Protein AF-A0A7H8PI24-F1 (afdb_monomer_lite)

Sequence (164 aa):
MKKVVGLQAAATAVGLILIGTTYITLRNRKRDGIAKSLLAKLNTKLNPITKGLSNEAALDVNYADKVLNAIAANIVVLKESTAIRYANEIHKAFRPWYIGGDLEEKVYAVFRNLKDKVQVSQVAKAYQGEYKLNLRDQLKDRFDKDEIKTVLRIIERLPKYRKL

Radius of gyration: 24.5 Å; chains: 1; bounding box: 56×67×71 Å

pLDDT: mean 80.18, std 21.8, range [34.22, 98.75]

Structure (mmCIF, N/CA/C/O backbone):
data_AF-A0A7H8PI24-F1
#
_entry.id   AF-A0A7H8PI24-F1
#
loop_
_atom_site.group_PDB
_atom_site.id
_atom_site.type_symbol
_atom_site.label_atom_id
_atom_site.label_alt_id
_atom_site.label_comp_id
_atom_site.label_asym_id
_atom_site.label_entity_id
_atom_site.label_seq_id
_atom_site.pdbx_PDB_ins_code
_atom_site.Cartn_x
_atom_site.Cartn_y
_atom_site.Cartn_z
_atom_site.occupancy
_atom_site.B_iso_or_equiv
_atom_site.auth_seq_id
_atom_site.auth_comp_id
_atom_site.auth_asym_id
_atom_site.auth_atom_id
_atom_site.pdbx_PDB_model_num
ATOM 1 N N . MET A 1 1 ? -29.922 -53.229 -52.024 1.00 44.81 1 MET A N 1
ATOM 2 C CA . MET A 1 1 ? -29.406 -53.755 -50.740 1.00 44.81 1 MET A CA 1
ATOM 3 C C . MET A 1 1 ? -28.035 -53.157 -50.445 1.00 44.81 1 MET A C 1
ATOM 5 O O . MET A 1 1 ? -27.102 -53.479 -51.164 1.00 44.81 1 MET A O 1
ATOM 9 N N . LYS A 1 2 ? -27.933 -52.286 -49.431 1.00 38.03 2 LYS A N 1
ATOM 10 C CA . LYS A 1 2 ? -26.887 -52.222 -48.382 1.00 38.03 2 LYS A CA 1
ATOM 11 C C . LYS A 1 2 ? -27.108 -50.938 -47.569 1.00 38.03 2 LYS A C 1
ATOM 13 O O . LYS A 1 2 ? -27.007 -49.838 -48.097 1.00 38.03 2 LYS A O 1
ATOM 18 N N . LYS A 1 3 ? -27.479 -51.107 -46.297 1.00 44.28 3 LYS A N 1
ATOM 19 C CA . LYS A 1 3 ? -27.480 -50.055 -45.272 1.00 44.28 3 LYS A CA 1
ATOM 20 C C . LYS A 1 3 ? -26.040 -49.821 -44.818 1.00 44.28 3 LYS A C 1
ATOM 22 O O . LYS A 1 3 ? -25.321 -50.797 -44.625 1.00 44.28 3 LYS A O 1
ATOM 27 N N . VAL A 1 4 ? -25.692 -48.575 -44.519 1.00 47.00 4 VAL A N 1
ATOM 28 C CA . VAL A 1 4 ? -24.759 -48.253 -43.431 1.00 47.00 4 VAL A CA 1
ATOM 29 C C . VAL A 1 4 ? -25.223 -46.972 -42.752 1.00 47.00 4 VAL A C 1
ATOM 31 O O . VAL A 1 4 ? -25.583 -45.992 -43.396 1.00 47.00 4 VAL A O 1
ATOM 34 N N . VAL A 1 5 ? -25.308 -47.070 -41.433 1.00 46.31 5 VAL A N 1
ATOM 35 C CA . VAL A 1 5 ? -25.846 -46.100 -40.487 1.00 46.31 5 VAL A CA 1
ATOM 36 C C . VAL A 1 5 ? -24.679 -45.333 -39.877 1.00 46.31 5 VAL A C 1
ATOM 38 O O . VAL A 1 5 ? -23.711 -45.956 -39.459 1.00 46.31 5 VAL A O 1
ATOM 41 N N . GLY A 1 6 ? -24.854 -44.016 -39.746 1.00 36.88 6 GLY A N 1
ATOM 42 C CA . GLY A 1 6 ? -24.353 -43.219 -38.625 1.00 36.88 6 GLY A CA 1
ATOM 43 C C . GLY A 1 6 ? -22.921 -42.691 -38.710 1.00 36.88 6 GLY A C 1
ATOM 44 O O . GLY A 1 6 ? -21.974 -43.462 -38.658 1.00 36.88 6 GLY A O 1
ATOM 45 N N . LEU A 1 7 ? -22.777 -41.361 -38.656 1.00 39.06 7 LEU A N 1
ATOM 46 C CA . LEU A 1 7 ? -21.795 -40.740 -37.762 1.00 39.06 7 LEU A CA 1
ATOM 47 C C . LEU A 1 7 ? -22.181 -39.286 -37.427 1.00 39.06 7 LEU A C 1
ATOM 49 O O . LEU A 1 7 ? -22.051 -38.376 -38.233 1.00 39.06 7 LEU A O 1
ATOM 53 N N . GLN A 1 8 ? -22.730 -39.148 -36.220 1.00 34.22 8 GLN A N 1
ATOM 54 C CA . GLN A 1 8 ? -22.468 -38.121 -35.206 1.00 34.22 8 GLN A CA 1
ATOM 55 C C . GLN A 1 8 ? -22.469 -36.632 -35.602 1.00 34.22 8 GLN A C 1
ATOM 57 O O . GLN A 1 8 ? -21.553 -36.095 -36.215 1.00 34.22 8 GLN A O 1
ATOM 62 N N . ALA A 1 9 ? -23.476 -35.942 -35.062 1.00 46.59 9 ALA A N 1
ATOM 63 C CA . ALA A 1 9 ? -23.454 -34.515 -34.794 1.00 46.59 9 ALA A CA 1
ATOM 64 C C . ALA A 1 9 ? -22.255 -34.135 -33.907 1.00 46.59 9 ALA A C 1
ATOM 66 O O . ALA A 1 9 ? -22.060 -34.707 -32.836 1.00 46.59 9 ALA A O 1
ATOM 67 N N . ALA A 1 10 ? -21.521 -33.102 -34.310 1.00 37.19 10 ALA A N 1
ATOM 68 C CA . ALA A 1 10 ? -20.688 -32.315 -33.416 1.00 37.19 10 ALA A CA 1
ATOM 69 C C . ALA A 1 10 ? -20.898 -30.841 -33.763 1.00 37.19 10 ALA A C 1
ATOM 71 O O . ALA A 1 10 ? -20.521 -30.354 -34.826 1.00 37.19 10 ALA A O 1
ATOM 72 N N . ALA A 1 11 ? -21.598 -30.165 -32.861 1.00 41.97 11 ALA A N 1
ATOM 73 C CA . ALA A 1 11 ? -21.916 -28.758 -32.927 1.00 41.97 11 ALA A CA 1
ATOM 74 C C . ALA A 1 11 ? -20.640 -27.911 -32.851 1.00 41.97 11 ALA A C 1
ATOM 76 O O . ALA A 1 11 ? -19.977 -27.868 -31.818 1.00 41.97 11 ALA A O 1
ATOM 77 N N . THR A 1 12 ? -20.348 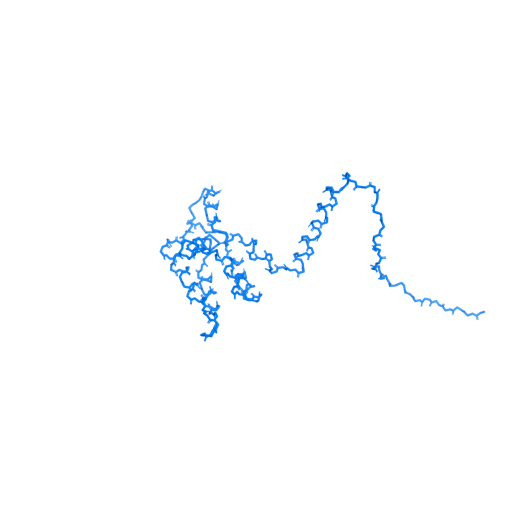-27.160 -33.906 1.00 36.38 12 THR A N 1
ATOM 78 C CA . THR A 1 12 ? -19.445 -26.008 -33.838 1.00 36.38 12 THR A CA 1
ATOM 79 C C . THR A 1 12 ? -20.230 -24.763 -34.221 1.00 36.38 12 THR A C 1
ATOM 81 O O . THR A 1 12 ? -20.152 -24.253 -35.335 1.00 36.38 12 THR A O 1
ATOM 84 N N . ALA A 1 13 ? -21.046 -24.294 -33.277 1.00 41.59 13 ALA A N 1
ATOM 85 C CA . ALA A 1 13 ? -21.722 -23.008 -33.348 1.00 41.59 13 ALA A CA 1
ATOM 86 C C . ALA A 1 13 ? -20.735 -21.891 -32.981 1.00 41.59 13 ALA A C 1
ATOM 88 O O . ALA A 1 13 ? -20.676 -21.453 -31.835 1.00 41.59 13 ALA A O 1
ATOM 89 N N . VAL A 1 14 ? -19.958 -21.419 -33.954 1.00 41.78 14 VAL A N 1
ATOM 90 C CA . VAL A 1 14 ? -19.290 -20.114 -33.874 1.00 41.78 14 VAL A CA 1
ATOM 91 C C . VAL A 1 14 ? -19.441 -19.441 -35.229 1.00 41.78 14 VAL A C 1
ATOM 93 O O . VAL A 1 14 ? -18.671 -19.699 -36.146 1.00 41.78 14 VAL A O 1
ATOM 96 N N . GLY A 1 15 ? -20.458 -18.594 -35.374 1.00 46.56 15 GLY A N 1
ATOM 97 C CA . GLY A 1 15 ? -20.592 -17.799 -36.590 1.00 46.56 15 GLY A CA 1
ATOM 98 C C . GLY A 1 15 ? -21.975 -17.225 -36.825 1.00 46.56 15 GLY A C 1
ATOM 99 O O . GLY A 1 15 ? -22.651 -17.654 -37.746 1.00 46.56 15 GLY A O 1
ATOM 100 N N . LEU A 1 16 ? -22.373 -16.218 -36.044 1.00 41.41 16 LEU A N 1
ATOM 101 C CA . LEU A 1 16 ? -23.321 -15.208 -36.524 1.00 41.41 16 LEU A CA 1
ATOM 102 C C . LEU A 1 16 ? -22.852 -13.821 -36.071 1.00 41.41 16 LEU A C 1
ATOM 104 O O . LEU A 1 16 ? -23.172 -13.333 -34.988 1.00 41.41 16 LEU A O 1
ATOM 108 N N . ILE A 1 17 ? -22.037 -13.221 -36.935 1.00 51.47 17 ILE A N 1
ATOM 109 C CA . ILE A 1 17 ? -21.656 -11.812 -36.935 1.00 51.47 17 ILE A CA 1
ATOM 110 C C . ILE A 1 17 ? -22.785 -11.018 -37.620 1.00 51.47 17 ILE A C 1
ATOM 112 O O . ILE A 1 17 ? -23.177 -11.336 -38.735 1.00 51.47 17 ILE A O 1
ATOM 116 N N . LEU A 1 18 ? -23.276 -9.992 -36.915 1.00 52.03 18 LEU A N 1
ATOM 117 C CA . LEU A 1 18 ? -23.864 -8.730 -37.401 1.00 52.03 18 LEU A CA 1
ATOM 118 C C . LEU A 1 18 ? -24.916 -8.782 -38.530 1.00 52.03 18 LEU A C 1
ATOM 120 O O . LEU A 1 18 ? -24.585 -8.677 -39.705 1.00 52.03 18 LEU A O 1
ATOM 124 N N . ILE A 1 19 ? -26.200 -8.714 -38.159 1.00 45.66 19 ILE A N 1
ATOM 125 C CA . ILE A 1 19 ? -27.246 -8.156 -39.033 1.00 45.66 19 ILE A CA 1
ATOM 126 C C . ILE A 1 19 ? -28.098 -7.164 -38.225 1.00 45.66 19 ILE A C 1
ATOM 128 O O . ILE A 1 19 ? -28.649 -7.516 -37.182 1.00 45.66 19 ILE A O 1
ATOM 132 N N . GLY A 1 20 ? -28.198 -5.923 -3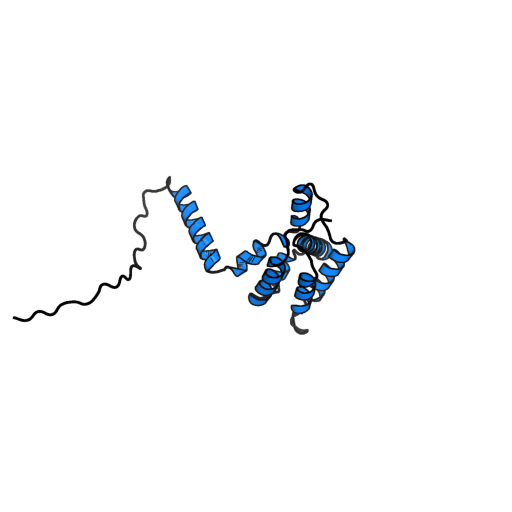8.717 1.00 39.78 20 GLY A N 1
ATOM 133 C CA . GLY A 1 20 ? -29.245 -4.964 -38.339 1.00 39.78 20 GLY A CA 1
ATOM 134 C C . GLY A 1 20 ? -28.744 -3.596 -37.865 1.00 39.78 20 GLY A C 1
ATOM 135 O O . GLY A 1 20 ? -28.793 -3.300 -36.673 1.00 39.78 20 GLY A O 1
ATOM 136 N N . THR A 1 21 ? -28.302 -2.752 -38.798 1.00 47.28 21 THR A N 1
ATOM 137 C CA . THR A 1 21 ? -27.741 -1.405 -38.587 1.00 47.28 21 THR A CA 1
ATOM 138 C C . THR A 1 21 ? -28.744 -0.237 -38.587 1.00 47.28 21 THR A C 1
ATOM 140 O O . THR A 1 21 ? -28.289 0.898 -38.581 1.00 47.28 21 THR A O 1
ATOM 143 N N . THR A 1 22 ? -30.075 -0.407 -38.564 1.00 40.72 22 THR A N 1
ATOM 144 C CA . THR A 1 22 ? -30.953 0.737 -38.945 1.00 40.72 22 THR A CA 1
ATOM 145 C C . THR A 1 22 ? -32.290 0.946 -38.208 1.00 40.72 22 THR A C 1
ATOM 147 O O . THR A 1 22 ? -33.157 1.608 -38.766 1.00 40.72 22 THR A O 1
ATOM 150 N N . TYR A 1 23 ? -32.513 0.485 -36.961 1.00 43.91 23 TYR A N 1
ATOM 151 C CA . TYR A 1 23 ? -33.822 0.767 -36.304 1.00 43.91 23 TYR A CA 1
ATOM 152 C C . TYR A 1 23 ? -33.861 0.946 -34.775 1.00 43.91 23 TYR A C 1
ATOM 154 O O . TYR A 1 23 ? -34.880 0.691 -34.134 1.00 43.91 23 TYR A O 1
ATOM 162 N N . ILE A 1 24 ? -32.754 1.297 -34.117 1.00 41.53 24 ILE A N 1
ATOM 163 C CA . ILE A 1 24 ? -32.668 1.087 -32.664 1.00 41.53 24 ILE A CA 1
ATOM 164 C C . ILE A 1 24 ? -31.941 2.241 -31.975 1.00 41.53 24 ILE A C 1
ATOM 166 O O . ILE A 1 24 ? -30.781 2.106 -31.624 1.00 41.53 24 ILE A O 1
ATOM 170 N N . THR A 1 25 ? -32.611 3.366 -31.727 1.00 43.69 25 THR A N 1
ATOM 171 C CA . THR A 1 25 ? -32.055 4.446 -30.877 1.00 43.69 25 THR A CA 1
ATOM 172 C C . THR A 1 25 ? -32.563 4.346 -29.428 1.00 43.69 25 THR A C 1
ATOM 174 O O . THR A 1 25 ? -31.867 4.726 -28.492 1.00 43.69 25 THR A O 1
ATOM 177 N N . LEU A 1 26 ? -33.730 3.722 -29.200 1.00 45.41 26 LEU A N 1
ATOM 178 C CA . LEU A 1 26 ? -34.365 3.596 -27.872 1.00 45.41 26 LEU A CA 1
ATOM 179 C C . LEU A 1 26 ? -33.965 2.340 -27.069 1.00 45.41 26 LEU A C 1
ATOM 181 O O . LEU A 1 26 ? -34.017 2.351 -25.841 1.00 45.41 26 LEU A O 1
ATOM 185 N N . ARG A 1 27 ? -33.493 1.261 -27.712 1.00 45.09 27 ARG A N 1
ATOM 186 C CA . ARG A 1 27 ? -33.017 0.043 -27.008 1.00 45.09 27 ARG A CA 1
ATOM 187 C C . ARG A 1 27 ? -31.534 0.116 -26.606 1.00 45.09 27 ARG A C 1
ATOM 189 O O . ARG A 1 27 ? -31.059 -0.767 -25.885 1.00 45.09 27 ARG A O 1
ATOM 196 N N . ASN A 1 28 ? -30.809 1.149 -27.047 1.00 48.31 28 ASN A N 1
ATOM 197 C CA . ASN A 1 28 ? -29.354 1.253 -26.882 1.00 48.31 28 ASN A CA 1
ATOM 198 C C . ASN A 1 28 ? -28.930 1.366 -25.420 1.00 48.31 28 ASN A C 1
ATOM 200 O O . ASN A 1 28 ? -27.989 0.699 -25.025 1.00 48.31 28 ASN A O 1
ATOM 204 N N . ARG A 1 29 ? -29.704 2.024 -24.549 1.00 51.09 29 ARG A N 1
ATOM 205 C CA . ARG A 1 29 ? -29.340 2.120 -23.121 1.00 51.09 29 ARG A CA 1
ATOM 206 C C . ARG A 1 29 ? -29.262 0.763 -22.408 1.00 51.09 29 ARG A C 1
ATOM 208 O O . ARG A 1 29 ? -28.379 0.556 -21.579 1.00 51.09 29 ARG A O 1
ATOM 215 N N . LYS A 1 30 ? -30.148 -0.188 -22.743 1.00 50.28 30 LYS A N 1
ATOM 216 C CA . LYS A 1 30 ? -30.123 -1.541 -22.151 1.00 50.28 30 LYS A CA 1
ATOM 217 C C . LYS A 1 30 ? -29.059 -2.433 -22.794 1.00 50.28 30 LYS A C 1
ATOM 219 O O . LYS A 1 30 ? -28.409 -3.198 -22.084 1.00 50.28 30 LYS A O 1
ATOM 224 N N . ARG A 1 31 ? -28.847 -2.328 -24.112 1.00 50.38 31 ARG A N 1
ATOM 225 C CA . ARG A 1 31 ? -27.794 -3.088 -24.811 1.00 50.38 31 ARG A CA 1
ATOM 226 C C . ARG A 1 31 ? -26.402 -2.594 -24.445 1.00 50.38 31 ARG A C 1
ATOM 228 O O . ARG A 1 31 ? -25.542 -3.436 -24.245 1.00 50.38 31 ARG A O 1
ATOM 235 N N . ASP A 1 32 ? -26.209 -1.296 -24.242 1.00 54.44 32 ASP A N 1
ATOM 236 C CA . ASP A 1 32 ? -24.953 -0.733 -23.748 1.00 54.44 32 ASP A CA 1
ATOM 237 C C . ASP A 1 32 ? -24.664 -1.223 -22.334 1.00 54.44 32 ASP A C 1
ATOM 239 O O . ASP A 1 32 ? -23.530 -1.561 -22.036 1.00 54.44 32 ASP A O 1
ATOM 243 N N . GLY A 1 33 ? -25.677 -1.333 -21.468 1.00 59.62 33 GLY A N 1
ATOM 244 C CA . GLY A 1 33 ? -25.522 -1.939 -20.143 1.00 59.62 33 GLY A CA 1
ATOM 245 C C . GLY A 1 33 ? -25.093 -3.407 -20.217 1.00 59.62 33 GLY A C 1
ATOM 246 O O . GLY A 1 33 ? -24.146 -3.811 -19.545 1.00 59.62 33 GLY A O 1
ATOM 247 N N . ILE A 1 34 ? -25.734 -4.201 -21.080 1.00 66.06 34 ILE A N 1
ATOM 248 C CA . ILE A 1 34 ? -25.410 -5.623 -21.263 1.00 66.06 34 ILE A CA 1
ATOM 249 C C . ILE A 1 34 ? -24.038 -5.796 -21.921 1.00 66.06 34 ILE A C 1
ATOM 251 O O . ILE A 1 34 ? -23.235 -6.577 -21.421 1.00 66.06 34 ILE A O 1
ATOM 255 N N . ALA A 1 35 ? -23.734 -5.039 -22.974 1.00 63.47 35 ALA A N 1
ATOM 256 C CA . ALA A 1 35 ? -22.449 -5.037 -23.662 1.00 63.47 35 ALA A CA 1
ATOM 257 C C . ALA A 1 35 ? -21.335 -4.546 -22.738 1.00 63.47 35 ALA A C 1
ATOM 259 O O . ALA A 1 35 ? -20.307 -5.197 -22.657 1.00 63.47 35 ALA A O 1
ATOM 260 N N . LYS A 1 36 ? -21.549 -3.487 -21.949 1.00 58.31 36 LYS A N 1
ATOM 261 C CA . LYS A 1 36 ? -20.610 -3.057 -20.902 1.00 58.31 36 LYS A CA 1
ATOM 262 C C . LYS A 1 36 ? -20.448 -4.122 -19.830 1.00 58.31 36 LYS A C 1
ATOM 264 O O . LYS A 1 36 ? -19.330 -4.338 -19.395 1.00 58.31 36 LYS A O 1
ATOM 269 N N . SER A 1 37 ? -21.511 -4.815 -19.420 1.00 65.62 37 SER A N 1
ATOM 270 C CA . SER A 1 37 ? -21.411 -5.897 -18.431 1.00 65.62 37 SER A CA 1
ATOM 271 C C . SER A 1 37 ? -20.659 -7.111 -18.980 1.00 65.62 37 SER A C 1
ATOM 273 O O . SER A 1 37 ? -19.836 -7.688 -18.276 1.00 65.62 37 SER A O 1
ATOM 275 N N . LEU A 1 38 ? -20.881 -7.467 -20.248 1.00 66.62 38 LEU A N 1
ATOM 276 C CA . LEU A 1 38 ? -20.199 -8.553 -20.940 1.00 66.62 38 LEU A CA 1
ATOM 277 C C . LEU A 1 38 ? -18.751 -8.185 -21.217 1.00 66.62 38 LEU A C 1
ATOM 279 O O . LEU A 1 38 ? -17.884 -8.966 -20.877 1.00 66.62 38 LEU A O 1
ATOM 283 N N . LEU A 1 39 ? -18.464 -6.989 -21.726 1.00 64.75 39 LEU A N 1
ATOM 284 C CA . LEU A 1 39 ? -17.107 -6.467 -21.879 1.00 64.75 39 LEU A CA 1
ATOM 285 C C . LEU A 1 39 ? -16.415 -6.328 -20.525 1.00 64.75 39 LEU A C 1
ATOM 287 O O . LEU A 1 39 ? -15.244 -6.649 -20.414 1.00 64.75 39 LEU A O 1
ATOM 291 N N . ALA A 1 40 ? -17.110 -5.920 -19.463 1.00 58.97 40 ALA A N 1
ATOM 292 C CA . ALA A 1 40 ? -16.538 -5.854 -18.123 1.00 58.97 40 ALA A CA 1
ATOM 293 C C . ALA A 1 40 ? -16.197 -7.243 -17.582 1.00 58.97 40 ALA A C 1
ATOM 295 O O . ALA A 1 40 ? -15.131 -7.360 -16.971 1.00 58.97 40 ALA A O 1
ATOM 296 N N . LYS A 1 41 ? -17.058 -8.247 -17.828 1.00 63.34 41 LYS A N 1
ATOM 297 C CA . LYS A 1 41 ? -16.886 -9.675 -17.493 1.00 63.34 41 LYS A CA 1
ATOM 298 C C . LYS A 1 41 ? -15.808 -10.358 -18.341 1.00 63.34 41 LYS A C 1
ATOM 300 O O . LYS A 1 41 ? -14.985 -11.097 -17.819 1.00 63.34 41 LYS A O 1
ATOM 305 N N . LEU A 1 42 ? -15.770 -10.081 -19.637 1.00 57.53 42 LEU A N 1
ATOM 306 C CA . LEU A 1 42 ? -14.763 -10.571 -20.573 1.00 57.53 42 LEU A CA 1
ATOM 307 C C . LEU A 1 42 ? -13.418 -9.926 -20.270 1.00 57.53 42 LEU A C 1
ATOM 309 O O . LEU A 1 42 ? -12.439 -10.635 -20.134 1.00 57.53 42 LEU A O 1
ATOM 313 N N . ASN A 1 43 ? -13.362 -8.618 -20.031 1.00 53.44 43 ASN A N 1
ATOM 314 C CA . ASN A 1 43 ? -12.131 -7.940 -19.637 1.00 53.44 43 ASN A CA 1
ATOM 315 C C . ASN A 1 43 ? -11.672 -8.353 -18.223 1.00 53.44 43 ASN A C 1
ATOM 317 O O . ASN A 1 43 ? -10.479 -8.386 -17.968 1.00 53.44 43 ASN A O 1
ATOM 321 N N . THR A 1 44 ? -12.574 -8.743 -17.306 1.00 54.44 44 THR A N 1
ATOM 322 C CA . THR A 1 44 ? -12.156 -9.384 -16.034 1.00 54.44 44 THR A CA 1
ATOM 323 C C . THR A 1 44 ? -11.604 -10.791 -16.247 1.00 54.44 44 THR A C 1
ATOM 325 O O . THR A 1 44 ? -10.698 -11.180 -15.522 1.00 54.44 44 THR A O 1
ATOM 328 N N . LYS A 1 45 ? -12.104 -11.545 -17.232 1.00 53.53 45 LYS A N 1
ATOM 329 C CA . LYS A 1 45 ? -11.565 -12.869 -17.582 1.00 53.53 45 LYS A CA 1
ATOM 330 C C . LYS A 1 45 ? -10.274 -12.809 -18.404 1.00 53.53 45 LYS A C 1
ATOM 332 O O . LYS A 1 45 ? -9.437 -13.687 -18.257 1.00 53.53 45 LYS A O 1
ATOM 337 N N . LEU A 1 46 ? -10.116 -11.792 -19.249 1.00 52.28 46 LEU A N 1
ATOM 338 C CA . LEU A 1 46 ? -8.995 -11.635 -20.181 1.00 52.28 46 LEU A CA 1
ATOM 339 C C . LEU A 1 46 ? -7.848 -10.805 -19.581 1.00 52.28 46 LEU A C 1
ATOM 341 O O . LEU A 1 46 ? -6.695 -11.049 -19.909 1.00 52.28 46 LEU A O 1
ATOM 345 N N . ASN A 1 47 ? -8.147 -9.874 -18.667 1.00 51.22 47 ASN A N 1
ATOM 346 C CA . ASN A 1 47 ? -7.172 -9.079 -17.914 1.00 51.22 47 ASN A CA 1
ATOM 347 C C . ASN A 1 47 ? -7.532 -9.017 -16.411 1.00 51.22 47 ASN A C 1
ATOM 349 O O . ASN A 1 47 ? -7.837 -7.943 -15.878 1.00 51.22 47 ASN A O 1
ATOM 353 N N . PRO A 1 48 ? -7.492 -10.150 -15.684 1.00 54.69 48 PRO A N 1
ATOM 354 C CA . PRO A 1 48 ? -7.795 -10.173 -14.250 1.00 54.69 48 PRO A CA 1
ATOM 355 C C . PRO A 1 48 ? -6.825 -9.312 -13.417 1.00 54.69 48 PRO A C 1
ATOM 357 O O . PRO A 1 48 ? -7.186 -8.830 -12.347 1.00 54.69 48 PRO A O 1
ATOM 360 N N . ILE A 1 49 ? -5.610 -9.075 -13.924 1.00 48.31 49 ILE A N 1
ATOM 361 C CA . ILE A 1 49 ? -4.487 -8.504 -13.164 1.00 48.31 49 ILE A CA 1
ATOM 362 C C . ILE A 1 49 ? -4.487 -6.966 -13.193 1.00 48.31 49 ILE A C 1
ATOM 364 O O . ILE A 1 49 ? -4.292 -6.337 -12.155 1.00 48.31 49 ILE A O 1
ATOM 368 N N . THR A 1 50 ? -4.803 -6.330 -14.330 1.00 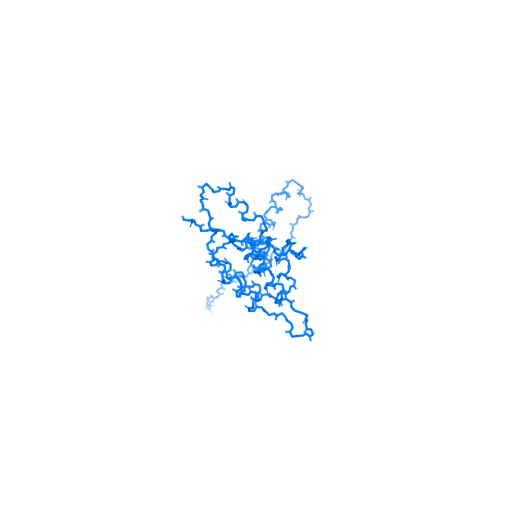47.53 50 THR A N 1
ATOM 369 C CA . THR A 1 50 ? -4.827 -4.854 -14.435 1.00 47.53 50 THR A CA 1
ATOM 370 C C . THR A 1 50 ? -6.044 -4.223 -13.760 1.00 47.53 50 THR A C 1
ATOM 372 O O . THR A 1 50 ? -5.991 -3.065 -13.353 1.00 47.53 50 THR A O 1
ATOM 375 N N . LYS A 1 51 ? -7.123 -4.990 -13.557 1.00 55.00 51 LYS A N 1
ATOM 376 C CA . LYS A 1 51 ? -8.221 -4.608 -12.659 1.00 55.00 51 LYS A CA 1
ATOM 377 C C . LYS A 1 51 ? -7.915 -4.887 -11.185 1.00 55.00 51 LYS A C 1
ATOM 379 O O . LYS A 1 51 ? -8.563 -4.276 -10.345 1.00 55.00 51 LYS A O 1
ATOM 384 N N . GLY A 1 52 ? -6.969 -5.767 -10.857 1.00 70.31 52 GLY A N 1
ATOM 385 C CA . GLY A 1 52 ? -6.678 -6.155 -9.475 1.00 70.31 52 GLY A CA 1
ATOM 386 C C . GLY A 1 52 ? -6.238 -4.964 -8.627 1.00 70.31 52 GLY A C 1
ATOM 387 O O . GLY A 1 52 ? -6.928 -4.586 -7.687 1.00 70.31 52 GLY A O 1
ATOM 388 N N . LEU A 1 53 ? -5.153 -4.296 -9.028 1.00 79.12 53 LEU A N 1
ATOM 389 C CA . LEU A 1 53 ? -4.592 -3.181 -8.260 1.00 79.12 53 LEU A CA 1
ATOM 390 C C . LEU A 1 53 ? -5.498 -1.937 -8.264 1.00 79.12 53 LEU A C 1
ATOM 392 O O . LEU A 1 53 ? -5.688 -1.301 -7.230 1.00 79.12 53 LEU A O 1
ATOM 396 N N . SER A 1 54 ? -6.124 -1.622 -9.406 1.00 78.38 54 SER A N 1
ATOM 397 C CA . SER A 1 54 ? -7.067 -0.498 -9.526 1.00 78.38 54 SER A CA 1
ATOM 398 C C . SER A 1 54 ? -8.342 -0.663 -8.694 1.00 78.38 54 SER A C 1
ATOM 400 O O . SER A 1 54 ? -8.939 0.341 -8.310 1.00 78.38 54 SER A O 1
ATOM 402 N N . ASN A 1 55 ? -8.745 -1.899 -8.390 1.00 82.19 55 ASN A N 1
ATOM 403 C CA . ASN A 1 55 ? -9.911 -2.184 -7.553 1.00 82.19 55 ASN A CA 1
ATOM 404 C C . ASN A 1 55 ? -9.545 -2.591 -6.117 1.00 82.19 55 ASN A C 1
ATOM 406 O O . ASN A 1 55 ? -10.450 -2.806 -5.312 1.00 82.19 55 ASN A O 1
ATOM 410 N N . GLU A 1 56 ? -8.257 -2.688 -5.767 1.00 91.44 56 GLU A N 1
ATOM 411 C CA . GLU A 1 56 ? -7.856 -3.037 -4.405 1.00 91.44 56 GLU A CA 1
ATOM 412 C C . GLU A 1 56 ? -8.113 -1.849 -3.474 1.00 91.44 56 GLU A C 1
ATOM 414 O O . GLU A 1 56 ? -7.380 -0.852 -3.458 1.00 91.44 56 GLU A O 1
ATOM 419 N N . ALA A 1 57 ? -9.185 -1.966 -2.692 1.00 92.06 57 ALA A N 1
ATOM 420 C CA . ALA A 1 57 ? -9.628 -0.936 -1.764 1.00 92.06 57 ALA A CA 1
ATOM 421 C C . ALA A 1 57 ? -8.574 -0.638 -0.689 1.00 92.06 57 ALA A C 1
ATOM 423 O O . ALA A 1 57 ? -8.450 0.506 -0.277 1.00 92.06 57 ALA A O 1
ATOM 424 N N . ALA A 1 58 ? -7.766 -1.625 -0.292 1.00 94.88 58 ALA A N 1
ATOM 425 C CA . ALA A 1 58 ? -6.705 -1.424 0.692 1.00 94.88 58 ALA A CA 1
ATOM 426 C C . ALA A 1 58 ? -5.642 -0.403 0.241 1.00 94.88 58 ALA A C 1
ATOM 428 O O . ALA A 1 58 ? -5.012 0.220 1.082 1.00 94.88 58 ALA A O 1
ATOM 429 N N . LEU A 1 59 ? -5.451 -0.210 -1.071 1.00 96.50 59 LEU A N 1
ATOM 430 C CA . LEU A 1 59 ? -4.523 0.781 -1.633 1.00 96.50 59 LEU A CA 1
ATOM 431 C C . LEU A 1 59 ? -5.180 2.152 -1.893 1.00 96.50 59 LEU A C 1
ATOM 433 O O . LEU A 1 59 ? -4.511 3.063 -2.373 1.00 96.50 59 LEU A O 1
ATOM 437 N N . ASP A 1 60 ? -6.480 2.314 -1.618 1.00 95.31 60 ASP A N 1
ATOM 438 C CA . ASP A 1 60 ? -7.126 3.633 -1.600 1.00 95.31 60 ASP A CA 1
ATOM 439 C C . ASP A 1 60 ? -6.690 4.378 -0.332 1.00 95.31 60 ASP A C 1
ATOM 441 O O . ASP A 1 60 ? -6.842 3.883 0.787 1.00 95.31 60 ASP A O 1
ATOM 445 N N . VAL A 1 61 ? -6.172 5.591 -0.507 1.00 96.31 61 VAL A N 1
ATOM 446 C CA . VAL A 1 61 ? -5.686 6.464 0.574 1.00 96.31 61 VAL A CA 1
ATOM 447 C C . VAL A 1 61 ? -6.795 6.840 1.565 1.00 96.31 61 VAL A C 1
ATOM 449 O O . VAL A 1 61 ? -6.509 7.193 2.703 1.00 96.31 61 VAL A O 1
ATOM 452 N N . ASN A 1 62 ? -8.061 6.721 1.154 1.00 96.19 62 ASN A N 1
ATOM 453 C CA . ASN A 1 62 ? -9.232 7.032 1.973 1.00 96.19 62 ASN A CA 1
ATOM 454 C C . ASN A 1 62 ? -9.886 5.791 2.600 1.00 96.19 62 ASN A C 1
ATOM 456 O O . ASN A 1 62 ? -10.901 5.921 3.282 1.00 96.19 62 ASN A O 1
ATOM 460 N N . TYR A 1 63 ? -9.392 4.575 2.340 1.00 95.88 63 TYR A N 1
ATOM 461 C CA . TYR A 1 63 ? -10.038 3.357 2.842 1.00 95.88 63 TYR A CA 1
ATOM 462 C C . TYR A 1 63 ? -10.042 3.286 4.371 1.00 95.88 63 TYR A C 1
ATOM 464 O O . TYR A 1 63 ? -11.084 2.984 4.948 1.00 95.88 63 TYR A O 1
ATOM 472 N N . ALA A 1 64 ? -8.928 3.619 5.029 1.00 93.75 64 ALA A N 1
ATOM 473 C CA . ALA A 1 64 ? -8.861 3.679 6.488 1.00 93.75 64 ALA A CA 1
ATOM 474 C C . ALA A 1 64 ? -9.929 4.625 7.065 1.00 93.75 64 ALA A C 1
ATOM 476 O O . ALA A 1 64 ? -10.710 4.212 7.919 1.00 93.75 64 ALA A O 1
ATOM 477 N N . ASP A 1 65 ? -10.029 5.844 6.527 1.00 93.62 65 ASP A N 1
ATOM 478 C CA . ASP A 1 65 ? -10.998 6.853 6.975 1.00 93.62 65 ASP A CA 1
ATOM 479 C C . ASP A 1 65 ? -12.446 6.374 6.755 1.00 93.62 65 ASP A C 1
ATOM 481 O O . ASP A 1 65 ? -13.291 6.486 7.642 1.00 93.62 65 ASP A O 1
ATOM 485 N N . LYS A 1 66 ? -12.735 5.752 5.602 1.00 95.00 66 LYS A N 1
ATOM 486 C CA . LYS A 1 66 ? -14.052 5.154 5.312 1.00 95.00 66 LYS A CA 1
ATOM 487 C C . LYS A 1 66 ? -14.418 4.057 6.314 1.00 95.00 66 LYS A C 1
ATOM 489 O O . LYS A 1 66 ? -15.562 4.000 6.754 1.00 95.00 66 LYS A O 1
ATOM 494 N N . VAL A 1 67 ? -13.473 3.183 6.662 1.00 92.75 67 VAL A N 1
ATOM 495 C CA . VAL A 1 67 ? -13.705 2.083 7.609 1.00 92.75 67 VAL A CA 1
ATOM 496 C C . VAL A 1 67 ? -13.918 2.615 9.027 1.00 92.75 67 VAL A C 1
ATOM 498 O O . VAL A 1 67 ? -14.849 2.173 9.695 1.00 92.75 67 VAL A O 1
ATOM 501 N N . LEU A 1 68 ? -13.105 3.578 9.465 1.00 89.81 68 LEU A N 1
ATOM 502 C CA . LEU A 1 68 ? -13.226 4.203 10.786 1.00 89.81 68 LEU A CA 1
ATOM 503 C C . LEU A 1 68 ? -14.562 4.941 10.946 1.00 89.81 68 LEU A C 1
ATOM 505 O O . LEU A 1 68 ? -15.215 4.802 11.973 1.00 89.81 68 LEU A O 1
ATOM 509 N N . ASN A 1 69 ? -15.011 5.653 9.911 1.00 91.56 69 ASN A N 1
ATOM 510 C CA . ASN A 1 69 ? -16.287 6.371 9.945 1.00 91.56 69 ASN A CA 1
ATOM 511 C C . ASN A 1 69 ? -17.510 5.441 9.871 1.00 91.56 69 ASN A C 1
ATOM 513 O O . ASN A 1 69 ? -18.583 5.794 10.353 1.00 91.56 69 ASN A O 1
ATOM 517 N N . ALA A 1 70 ? -17.378 4.267 9.247 1.00 90.62 70 ALA A N 1
ATOM 518 C CA . ALA A 1 70 ? -18.491 3.336 9.056 1.00 90.62 70 ALA A CA 1
ATOM 519 C C . ALA A 1 70 ? -18.728 2.395 10.248 1.00 90.62 70 ALA A C 1
ATOM 521 O O . ALA A 1 70 ? -19.790 1.777 10.333 1.00 90.62 70 ALA A O 1
ATOM 522 N N . ILE A 1 71 ? -17.746 2.226 11.135 1.00 86.94 71 ILE A N 1
ATOM 523 C CA . ILE A 1 71 ? -17.778 1.194 12.172 1.00 86.94 71 ILE A CA 1
ATOM 524 C C . ILE A 1 71 ? -17.699 1.841 13.552 1.00 86.94 71 ILE A C 1
ATOM 526 O O . ILE A 1 71 ? -16.687 2.422 13.922 1.00 86.94 71 ILE A O 1
ATOM 530 N N . ALA A 1 72 ? -18.734 1.627 14.364 1.00 79.06 72 ALA A N 1
ATOM 531 C CA . ALA A 1 72 ? -18.749 1.990 15.780 1.00 79.06 72 ALA A CA 1
ATOM 532 C C . ALA A 1 72 ? -17.925 0.991 16.626 1.00 79.06 72 ALA A C 1
ATOM 534 O O . ALA A 1 72 ? -18.464 0.274 17.466 1.00 79.06 72 ALA A O 1
ATOM 535 N N . ALA A 1 73 ? -16.625 0.862 16.353 1.00 80.62 73 ALA A N 1
ATOM 536 C CA . ALA A 1 73 ? -15.718 0.005 17.115 1.00 80.62 73 ALA A CA 1
ATOM 537 C C . ALA A 1 73 ? -14.309 0.599 17.169 1.00 80.62 73 ALA A C 1
ATOM 539 O O . ALA A 1 73 ? -13.878 1.284 16.246 1.00 80.62 73 ALA A O 1
ATOM 540 N N . ASN A 1 74 ? -13.562 0.256 18.219 1.00 87.56 74 ASN A N 1
ATOM 541 C CA . ASN A 1 74 ? -12.153 0.613 18.315 1.00 87.56 74 ASN A CA 1
ATOM 542 C C . ASN A 1 74 ? -11.332 -0.269 17.369 1.00 87.56 74 ASN A C 1
ATOM 544 O O . ASN A 1 74 ? -11.183 -1.472 17.594 1.00 87.56 74 ASN A O 1
ATOM 548 N N . ILE A 1 75 ? -10.831 0.328 16.291 1.00 91.12 75 ILE A N 1
ATOM 549 C CA . ILE A 1 75 ? -10.042 -0.357 15.265 1.00 91.12 75 ILE A CA 1
ATOM 550 C C . ILE A 1 75 ? -8.554 -0.189 15.563 1.00 91.12 75 ILE A C 1
ATOM 552 O O . ILE A 1 75 ? -8.087 0.903 15.885 1.00 91.12 75 ILE A O 1
ATOM 556 N N . VAL A 1 76 ? -7.793 -1.273 15.419 1.00 92.81 76 VAL A N 1
ATOM 557 C CA . VAL A 1 76 ? -6.334 -1.246 15.542 1.00 92.81 76 VAL A CA 1
ATOM 558 C C . VAL A 1 76 ? -5.736 -0.588 14.305 1.00 92.81 76 VAL A C 1
ATOM 560 O O . VAL A 1 76 ? -5.873 -1.100 13.197 1.00 92.81 76 VAL A O 1
ATOM 563 N N . VAL A 1 77 ? -5.012 0.510 14.504 1.00 94.06 77 VAL A N 1
ATOM 564 C CA . VAL A 1 77 ? -4.350 1.266 13.434 1.00 94.06 77 VAL A CA 1
ATOM 565 C C . VAL A 1 77 ? -2.836 1.318 13.646 1.00 94.06 77 VAL A C 1
ATOM 567 O O . VAL A 1 77 ? -2.337 1.118 14.755 1.00 94.06 77 VAL A O 1
ATOM 570 N N . LEU A 1 78 ? -2.076 1.562 12.578 1.00 94.56 78 LEU A N 1
ATOM 571 C CA . LEU A 1 78 ? -0.657 1.892 12.689 1.00 94.56 78 LEU A CA 1
ATOM 572 C C . LEU A 1 78 ? -0.481 3.268 13.330 1.00 94.56 78 LEU A C 1
ATOM 574 O O . LEU A 1 78 ? -1.227 4.203 13.037 1.00 94.56 78 LEU 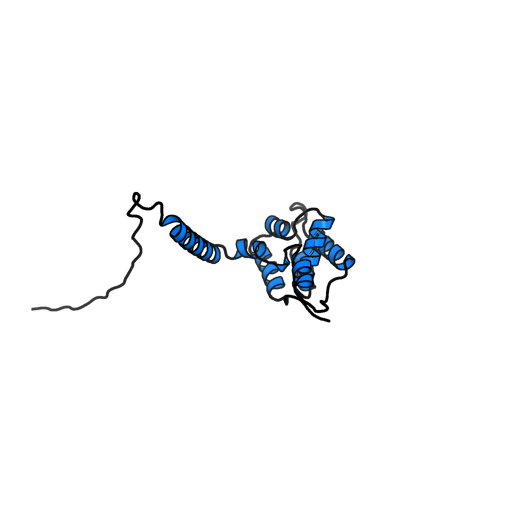A O 1
ATOM 578 N N . LYS A 1 79 ? 0.584 3.401 14.130 1.00 96.94 79 LYS A N 1
ATOM 579 C CA . LYS A 1 79 ? 1.154 4.711 14.462 1.00 96.94 79 LYS A CA 1
ATOM 580 C C . LYS A 1 79 ? 1.603 5.397 13.171 1.00 96.94 79 LYS A C 1
ATOM 582 O O . LYS A 1 79 ? 2.209 4.747 12.318 1.00 96.94 79 LYS A O 1
ATOM 587 N N . GLU A 1 80 ? 1.377 6.700 13.073 1.00 96.06 80 GLU A N 1
ATOM 588 C CA . GLU A 1 80 ? 1.735 7.505 11.900 1.00 96.06 80 GLU A CA 1
ATOM 589 C C . GLU A 1 80 ? 3.217 7.367 11.522 1.00 96.06 80 GLU A C 1
ATOM 591 O O . GLU A 1 80 ? 3.539 7.051 10.380 1.00 96.06 80 GLU A O 1
ATOM 596 N N . SER A 1 81 ? 4.120 7.456 12.503 1.00 97.44 81 SER A N 1
ATOM 597 C CA . SER A 1 81 ? 5.563 7.284 12.285 1.00 97.44 81 SER A CA 1
ATOM 598 C C . SER A 1 81 ? 5.935 5.918 11.696 1.00 97.44 81 SER A C 1
ATOM 600 O O . SER A 1 81 ? 6.873 5.812 10.907 1.00 97.44 81 SER A O 1
ATOM 602 N N . THR A 1 82 ? 5.192 4.862 12.035 1.00 98.00 82 THR A N 1
ATOM 603 C CA . THR A 1 82 ? 5.380 3.535 11.436 1.00 98.00 82 THR A CA 1
ATOM 604 C C . THR A 1 82 ? 4.867 3.496 9.999 1.00 98.00 82 THR A C 1
ATOM 606 O O . THR A 1 82 ? 5.529 2.903 9.152 1.00 98.00 82 THR A O 1
ATOM 609 N N . ALA A 1 83 ? 3.730 4.134 9.705 1.00 98.25 83 ALA A N 1
ATOM 610 C CA . ALA A 1 83 ? 3.211 4.218 8.341 1.00 98.25 83 ALA A CA 1
ATOM 611 C C . ALA A 1 83 ? 4.175 4.983 7.415 1.00 98.25 83 ALA A C 1
ATOM 613 O O . ALA A 1 83 ? 4.479 4.495 6.329 1.00 98.25 83 ALA A O 1
ATOM 614 N N . ILE A 1 84 ? 4.726 6.111 7.881 1.00 98.56 84 ILE A N 1
ATOM 615 C CA . ILE A 1 84 ? 5.756 6.886 7.168 1.00 98.56 84 ILE A CA 1
ATOM 616 C C . ILE A 1 84 ? 7.023 6.050 6.968 1.00 98.56 84 ILE A C 1
ATOM 618 O O . ILE A 1 84 ? 7.548 5.972 5.860 1.00 98.56 84 ILE A O 1
ATOM 622 N N . ARG A 1 85 ? 7.502 5.356 8.011 1.00 98.62 85 ARG A N 1
ATOM 623 C CA . ARG A 1 85 ? 8.677 4.481 7.884 1.00 98.62 85 ARG A CA 1
ATOM 624 C C . ARG A 1 85 ? 8.472 3.412 6.808 1.00 98.62 85 ARG A C 1
ATOM 626 O O . ARG A 1 85 ? 9.347 3.234 5.967 1.00 98.62 85 ARG A O 1
ATOM 633 N N . TYR A 1 86 ? 7.321 2.743 6.802 1.00 98.75 86 TYR A N 1
ATOM 634 C CA . TYR A 1 86 ? 6.990 1.742 5.788 1.00 98.75 86 TYR A CA 1
ATOM 635 C C . TYR A 1 86 ? 6.855 2.335 4.384 1.00 98.75 86 TYR A C 1
ATOM 637 O O . TYR A 1 86 ? 7.347 1.735 3.431 1.00 98.75 86 TYR A O 1
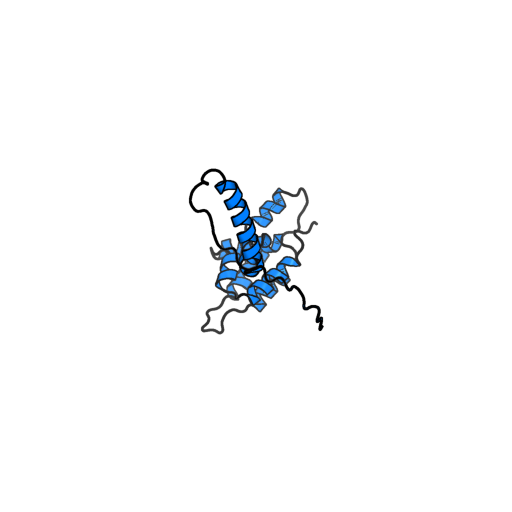ATOM 645 N N . ALA A 1 87 ? 6.268 3.525 4.241 1.00 98.62 87 ALA A N 1
ATOM 646 C CA . ALA A 1 87 ? 6.249 4.233 2.964 1.00 98.62 87 ALA A CA 1
ATOM 647 C C . ALA A 1 87 ? 7.672 4.512 2.448 1.00 98.62 87 ALA A C 1
ATOM 649 O O . ALA A 1 87 ? 7.963 4.271 1.276 1.00 98.62 87 ALA A O 1
ATOM 650 N N . ASN A 1 88 ? 8.576 4.934 3.334 1.00 98.50 88 ASN A N 1
ATOM 651 C CA . ASN A 1 88 ? 9.972 5.198 2.994 1.00 98.50 88 ASN A CA 1
ATOM 652 C C . ASN A 1 88 ? 10.741 3.926 2.616 1.00 98.50 88 ASN A C 1
ATOM 654 O O . ASN A 1 88 ? 11.559 3.945 1.697 1.00 98.50 88 ASN A O 1
ATOM 658 N N . GLU A 1 89 ? 10.494 2.815 3.313 1.00 98.56 89 GLU A N 1
ATOM 659 C CA . GLU A 1 89 ? 11.069 1.507 2.980 1.00 98.56 89 GLU A CA 1
ATOM 660 C C . GLU A 1 89 ? 10.629 1.040 1.587 1.00 98.56 89 GLU A C 1
ATOM 662 O O . GLU A 1 89 ? 11.472 0.597 0.805 1.00 98.56 89 GLU A O 1
ATOM 667 N N . ILE A 1 90 ? 9.346 1.213 1.247 1.00 98.44 90 ILE A N 1
ATOM 668 C CA . ILE A 1 90 ? 8.826 0.930 -0.097 1.00 98.44 90 ILE A CA 1
ATOM 669 C C . ILE A 1 90 ? 9.498 1.837 -1.134 1.00 98.44 90 ILE A C 1
ATOM 671 O O . ILE A 1 90 ? 9.997 1.345 -2.141 1.00 98.44 90 ILE A O 1
ATOM 675 N N . HIS A 1 91 ? 9.561 3.149 -0.897 1.00 98.00 91 HIS A N 1
ATOM 676 C CA . HIS A 1 91 ? 10.129 4.079 -1.875 1.00 98.00 91 HIS A CA 1
ATOM 677 C C . HIS A 1 91 ? 11.604 3.792 -2.167 1.00 98.00 91 HIS A C 1
ATOM 679 O O . HIS A 1 91 ? 12.019 3.766 -3.320 1.00 98.00 91 HIS A O 1
ATOM 685 N N . LYS A 1 92 ? 12.396 3.500 -1.129 1.00 96.94 92 LYS A N 1
ATOM 686 C CA . LYS A 1 92 ? 13.817 3.141 -1.271 1.00 96.94 92 LYS A CA 1
ATOM 687 C C . LYS A 1 92 ? 14.039 1.821 -2.009 1.00 96.94 92 LYS A C 1
ATOM 689 O O . LYS A 1 92 ? 15.145 1.583 -2.495 1.00 96.94 92 LYS A O 1
ATOM 694 N N . ALA A 1 93 ? 13.035 0.950 -2.050 1.00 97.44 93 ALA A N 1
ATOM 695 C CA . ALA A 1 93 ? 13.099 -0.286 -2.814 1.00 97.44 93 ALA A CA 1
ATOM 696 C C . ALA A 1 93 ? 12.921 -0.046 -4.320 1.00 97.44 93 ALA A C 1
ATOM 698 O O . ALA A 1 93 ? 13.430 -0.838 -5.105 1.00 97.44 93 ALA A O 1
ATOM 699 N N . PHE A 1 94 ? 12.284 1.056 -4.721 1.00 96.06 94 PHE A N 1
ATOM 700 C CA . PHE A 1 94 ? 12.176 1.457 -6.119 1.00 96.06 94 PHE A CA 1
ATOM 701 C C . PHE A 1 94 ? 13.458 2.160 -6.579 1.00 96.06 94 PHE A C 1
ATOM 703 O O . PHE A 1 94 ? 13.636 3.365 -6.393 1.00 96.06 94 PHE A O 1
ATOM 710 N N . ARG A 1 95 ? 14.370 1.422 -7.209 1.00 91.69 95 ARG A N 1
ATOM 711 C CA . ARG A 1 95 ? 15.702 1.906 -7.588 1.00 91.69 95 ARG A CA 1
ATOM 712 C C . ARG A 1 95 ? 15.826 2.089 -9.100 1.00 91.69 95 ARG A C 1
ATOM 714 O O . ARG A 1 95 ? 15.134 1.436 -9.872 1.00 91.69 95 ARG A O 1
ATOM 721 N N . PRO A 1 96 ? 16.722 2.970 -9.562 1.00 86.56 96 PRO A N 1
ATOM 722 C CA . PRO A 1 96 ? 16.999 3.080 -10.985 1.00 86.56 96 PRO A CA 1
ATOM 723 C C . PRO A 1 96 ? 17.504 1.766 -11.599 1.00 86.56 96 PRO A C 1
ATOM 725 O O . PRO A 1 96 ? 18.303 1.045 -10.997 1.00 86.56 96 PRO A O 1
ATOM 728 N N . TRP A 1 97 ? 17.102 1.492 -12.841 1.00 84.56 97 TRP A N 1
ATOM 729 C CA . TRP A 1 97 ? 17.486 0.275 -13.567 1.00 84.56 97 TRP A CA 1
ATOM 730 C C . TRP A 1 97 ? 19.013 0.095 -13.669 1.00 84.56 97 TRP A C 1
ATOM 732 O O . TRP A 1 97 ? 19.514 -1.017 -13.524 1.00 84.56 97 TRP A O 1
ATOM 742 N N . TYR A 1 98 ? 19.770 1.190 -13.809 1.00 82.06 98 TYR A N 1
ATOM 743 C CA . TYR A 1 98 ? 21.232 1.169 -13.950 1.00 82.06 98 TYR A CA 1
ATOM 744 C C . TYR A 1 98 ? 21.991 0.765 -12.673 1.00 82.06 98 TYR A C 1
ATOM 746 O O . TYR A 1 98 ? 23.197 0.542 -12.733 1.00 82.06 98 TYR A O 1
ATOM 754 N N . ILE A 1 99 ? 21.317 0.652 -11.520 1.00 86.56 99 ILE A N 1
ATOM 755 C CA . ILE A 1 99 ? 21.909 0.128 -10.274 1.00 86.56 99 ILE A CA 1
ATOM 756 C C . ILE A 1 99 ? 21.353 -1.247 -9.872 1.00 86.56 99 ILE A C 1
ATOM 758 O O . ILE A 1 99 ? 21.507 -1.664 -8.720 1.00 86.56 99 ILE A O 1
ATOM 762 N N . GLY A 1 100 ? 20.725 -1.955 -10.812 1.00 82.25 100 GLY A N 1
ATOM 763 C CA . GLY A 1 100 ? 20.210 -3.311 -10.611 1.00 82.25 100 GLY A CA 1
ATOM 764 C C . GLY A 1 100 ? 18.700 -3.402 -10.410 1.00 82.25 100 GLY A C 1
ATOM 765 O O . GLY A 1 100 ? 18.241 -4.439 -9.955 1.00 82.25 100 GLY A O 1
ATOM 766 N N . GLY A 1 101 ? 17.952 -2.343 -10.739 1.00 89.81 101 GLY A N 1
ATOM 767 C CA . GLY A 1 101 ? 16.489 -2.364 -10.711 1.00 89.81 101 GLY A CA 1
ATOM 768 C C . GLY A 1 101 ? 15.890 -2.393 -9.309 1.00 89.81 101 GLY A C 1
ATOM 769 O O . GLY A 1 101 ? 16.584 -2.179 -8.306 1.00 89.81 101 GLY A O 1
ATOM 770 N N . ASP A 1 102 ? 14.578 -2.599 -9.277 1.00 92.88 102 ASP A N 1
ATOM 771 C CA . ASP A 1 102 ? 13.777 -2.567 -8.064 1.00 92.88 102 ASP A CA 1
ATOM 772 C C . ASP A 1 102 ? 14.142 -3.723 -7.114 1.00 92.88 102 ASP A C 1
ATOM 774 O O . ASP A 1 102 ? 14.813 -4.688 -7.463 1.00 92.88 102 ASP A O 1
ATOM 778 N N . LEU A 1 103 ? 13.829 -3.542 -5.831 1.00 95.38 103 LEU A N 1
ATOM 779 C CA . LEU A 1 103 ? 14.034 -4.545 -4.786 1.00 95.38 103 LEU A CA 1
ATOM 780 C C . LEU A 1 103 ? 12.667 -5.028 -4.317 1.00 95.38 103 LEU A C 1
ATOM 782 O O . LEU A 1 103 ? 12.211 -4.690 -3.220 1.00 95.38 103 LEU A O 1
ATOM 786 N N . GLU A 1 104 ? 11.997 -5.801 -5.158 1.00 96.94 104 GLU A N 1
ATOM 787 C CA . GLU A 1 104 ? 10.590 -6.162 -5.018 1.00 96.94 104 GLU A CA 1
ATOM 788 C C . GLU A 1 104 ? 10.321 -6.870 -3.688 1.00 96.94 104 GLU A C 1
ATOM 790 O O . GLU A 1 104 ? 9.374 -6.534 -2.974 1.00 96.94 104 GLU A O 1
ATOM 795 N N . GLU A 1 105 ? 11.217 -7.769 -3.269 1.00 97.56 105 GLU A N 1
ATOM 796 C CA . GLU A 1 105 ? 11.098 -8.466 -1.984 1.00 97.56 105 GLU A CA 1
ATOM 797 C C . GLU A 1 105 ? 11.103 -7.518 -0.776 1.00 97.56 105 GLU A C 1
ATOM 799 O O . GLU A 1 105 ? 10.458 -7.816 0.232 1.00 97.56 105 GLU A O 1
ATOM 804 N N . LYS A 1 106 ? 11.753 -6.347 -0.856 1.00 98.00 106 LYS A N 1
ATOM 805 C CA . LYS A 1 106 ? 11.674 -5.342 0.219 1.00 98.00 106 LYS A CA 1
ATOM 806 C C . LYS A 1 106 ? 10.291 -4.706 0.284 1.00 98.00 106 LYS A C 1
ATOM 808 O O . LYS A 1 106 ? 9.760 -4.524 1.378 1.00 98.00 106 LYS A O 1
ATOM 813 N N . VAL A 1 107 ? 9.678 -4.433 -0.867 1.00 98.38 107 VAL A N 1
ATOM 814 C CA . VAL A 1 107 ? 8.289 -3.962 -0.935 1.00 98.38 107 VAL A CA 1
ATOM 815 C C . VAL A 1 107 ? 7.350 -5.031 -0.373 1.00 98.38 107 VAL A C 1
ATOM 817 O O . VAL A 1 107 ? 6.500 -4.737 0.470 1.00 98.38 107 VAL A O 1
ATOM 820 N N . TYR A 1 108 ? 7.532 -6.296 -0.760 1.00 98.50 108 TYR A N 1
ATOM 821 C CA . TYR A 1 108 ? 6.709 -7.401 -0.264 1.00 98.50 108 TYR A CA 1
ATOM 822 C C . TYR A 1 108 ? 6.860 -7.605 1.240 1.00 98.50 108 TYR A C 1
ATOM 824 O O . TYR A 1 108 ? 5.866 -7.860 1.919 1.00 98.50 108 TYR A O 1
ATOM 832 N N . ALA A 1 109 ? 8.075 -7.477 1.778 1.00 98.50 109 ALA A N 1
ATOM 833 C CA . ALA A 1 109 ? 8.333 -7.586 3.209 1.00 98.50 109 ALA A CA 1
ATOM 834 C C . ALA A 1 109 ? 7.525 -6.558 4.010 1.00 98.50 109 ALA A C 1
ATOM 836 O O . ALA A 1 109 ? 6.924 -6.916 5.025 1.00 98.50 109 ALA A O 1
ATOM 837 N N . VAL A 1 110 ? 7.424 -5.315 3.523 1.00 98.56 110 VAL A N 1
ATOM 838 C CA . VAL A 1 110 ? 6.560 -4.298 4.136 1.00 98.56 110 VAL A CA 1
ATOM 839 C C . VAL A 1 110 ? 5.106 -4.764 4.139 1.00 98.56 110 VAL A C 1
ATOM 841 O O . VAL A 1 110 ? 4.502 -4.828 5.208 1.00 98.56 110 VAL A O 1
ATOM 844 N N . PHE A 1 111 ? 4.555 -5.181 2.992 1.00 98.44 111 PHE A N 1
ATOM 845 C CA . PHE A 1 111 ? 3.166 -5.656 2.922 1.00 98.44 111 PHE A CA 1
ATOM 846 C C . PHE A 1 111 ? 2.893 -6.870 3.823 1.00 98.44 111 PHE A C 1
ATOM 848 O O . PHE A 1 111 ? 1.840 -6.932 4.452 1.00 98.44 111 PHE A O 1
ATOM 855 N N . ARG A 1 112 ? 3.835 -7.817 3.934 1.00 98.38 112 ARG A N 1
ATOM 856 C CA . ARG A 1 112 ? 3.716 -9.003 4.806 1.00 98.38 112 ARG A CA 1
ATOM 857 C C . ARG A 1 112 ? 3.739 -8.645 6.299 1.00 98.38 112 ARG A C 1
ATOM 859 O O . ARG A 1 112 ? 3.203 -9.393 7.116 1.00 98.38 112 ARG A O 1
ATOM 866 N N . ASN A 1 113 ? 4.348 -7.518 6.670 1.00 98.00 113 ASN A N 1
ATOM 867 C CA . ASN A 1 113 ? 4.378 -7.047 8.055 1.00 98.00 113 ASN A CA 1
ATOM 868 C C . ASN A 1 113 ? 3.062 -6.393 8.494 1.00 98.00 113 ASN A C 1
ATOM 870 O O . ASN A 1 113 ? 2.752 -6.399 9.691 1.00 98.00 113 ASN A O 1
ATOM 874 N N . LEU A 1 114 ? 2.277 -5.880 7.543 1.00 98.19 114 LEU A N 1
ATOM 875 C CA . LEU A 1 114 ? 0.955 -5.313 7.796 1.00 98.19 114 LEU A CA 1
ATOM 876 C C . LEU A 1 114 ? -0.026 -6.406 8.219 1.00 98.19 114 LEU A C 1
ATOM 878 O O . LEU A 1 114 ? 0.063 -7.557 7.797 1.00 98.19 114 LEU A O 1
ATOM 882 N N . LYS A 1 115 ? -0.959 -6.049 9.101 1.00 97.81 115 LYS A N 1
ATOM 883 C CA . LYS A 1 115 ? -1.845 -7.020 9.756 1.00 97.81 115 LYS A CA 1
ATOM 884 C C . LYS A 1 115 ? -3.279 -6.999 9.247 1.00 97.81 115 LYS A C 1
ATOM 886 O O . LYS A 1 115 ? -4.026 -7.928 9.528 1.00 97.81 115 LYS A O 1
ATOM 891 N N . ASP A 1 116 ? -3.666 -5.953 8.529 1.00 97.62 116 ASP A N 1
ATOM 892 C CA . ASP A 1 116 ? -5.001 -5.777 7.968 1.00 97.62 116 ASP A CA 1
ATOM 893 C C . ASP A 1 116 ? -4.986 -4.733 6.838 1.00 97.62 116 ASP A C 1
ATOM 895 O O . ASP A 1 116 ? -4.002 -4.016 6.631 1.00 97.62 116 ASP A O 1
ATOM 899 N N . LYS A 1 117 ? -6.091 -4.651 6.092 1.00 97.88 117 LYS A N 1
ATOM 900 C CA . LYS A 1 117 ? -6.243 -3.728 4.958 1.00 97.88 117 LYS A CA 1
ATOM 901 C C . LYS A 1 117 ? -6.318 -2.252 5.370 1.00 97.88 117 LYS A C 1
ATOM 903 O O . LYS A 1 117 ? -6.030 -1.391 4.541 1.00 97.88 117 LYS A O 1
ATOM 908 N N . VAL A 1 118 ? -6.673 -1.937 6.620 1.00 97.69 118 VAL A N 1
ATOM 909 C CA . VAL A 1 118 ? -6.642 -0.551 7.127 1.00 97.69 118 VAL A CA 1
ATOM 910 C C . VAL A 1 118 ? -5.198 -0.075 7.208 1.00 97.69 118 VAL A C 1
ATOM 912 O O . VAL A 1 118 ? -4.884 1.006 6.717 1.00 97.69 118 VAL A O 1
ATOM 915 N N . GLN A 1 119 ? -4.299 -0.909 7.727 1.00 98.50 119 GLN A N 1
ATOM 916 C CA . GLN A 1 119 ? -2.875 -0.583 7.791 1.00 98.50 119 GLN A CA 1
ATOM 917 C C . GLN A 1 119 ? -2.248 -0.392 6.401 1.00 98.50 119 GLN A C 1
ATOM 919 O O . GLN A 1 119 ? -1.430 0.508 6.224 1.00 98.50 119 GLN A O 1
ATOM 924 N N . VAL A 1 120 ? -2.664 -1.176 5.399 1.00 98.56 120 VAL A N 1
ATOM 925 C CA . VAL A 1 120 ? -2.259 -0.969 3.993 1.00 98.56 120 VAL A CA 1
ATOM 926 C C . VAL A 1 120 ? -2.661 0.420 3.500 1.00 98.56 120 VAL A C 1
ATOM 928 O O . VAL A 1 120 ? -1.837 1.130 2.926 1.00 98.56 120 VAL A O 1
ATOM 931 N N . SER A 1 121 ? -3.895 0.837 3.785 1.00 98.50 121 SER A N 1
ATOM 932 C CA . SER A 1 121 ? -4.399 2.156 3.393 1.00 98.50 121 SER A CA 1
ATOM 933 C C . SER A 1 121 ? -3.644 3.288 4.087 1.00 98.50 121 SER A C 1
ATOM 935 O O . SER A 1 121 ? -3.303 4.278 3.443 1.00 98.50 121 SER A O 1
ATOM 937 N N . GLN A 1 122 ? -3.285 3.121 5.364 1.00 98.56 122 GLN A N 1
ATOM 938 C CA . GLN A 1 122 ? -2.455 4.095 6.079 1.00 98.56 122 GLN A CA 1
ATOM 939 C C . GLN A 1 122 ? -1.061 4.241 5.457 1.00 98.56 122 GLN A C 1
ATOM 941 O O . GLN A 1 122 ? -0.578 5.362 5.319 1.00 98.56 122 GLN A O 1
ATOM 946 N N . VAL A 1 123 ? -0.429 3.139 5.037 1.00 98.75 123 VAL A N 1
ATOM 947 C CA . VAL A 1 123 ? 0.857 3.194 4.318 1.00 98.75 123 VAL A CA 1
ATOM 948 C C . VAL A 1 123 ? 0.693 3.854 2.948 1.00 98.75 123 VAL A C 1
ATOM 950 O O . VAL A 1 123 ? 1.513 4.689 2.583 1.00 98.75 123 VAL A O 1
ATOM 953 N N . ALA A 1 124 ? -0.379 3.552 2.207 1.00 98.50 124 ALA A N 1
ATOM 954 C CA . ALA A 1 124 ? -0.660 4.199 0.924 1.00 98.50 124 ALA A CA 1
ATOM 955 C C . ALA A 1 124 ? -0.868 5.719 1.071 1.00 98.50 124 ALA A C 1
ATOM 957 O O . ALA A 1 124 ? -0.330 6.496 0.280 1.00 98.50 124 ALA A O 1
ATOM 958 N N . LYS A 1 125 ? -1.597 6.147 2.111 1.00 98.50 125 LYS A N 1
ATOM 959 C CA . LYS A 1 125 ? -1.802 7.560 2.466 1.00 98.50 125 LYS A CA 1
ATOM 960 C C . LYS A 1 125 ? -0.488 8.242 2.846 1.00 98.50 125 LYS A C 1
ATOM 962 O O . LYS A 1 125 ? -0.202 9.318 2.329 1.00 98.50 125 LYS A O 1
ATOM 967 N N . ALA A 1 126 ? 0.333 7.601 3.680 1.00 98.62 126 ALA A N 1
ATOM 968 C CA . ALA A 1 126 ? 1.653 8.114 4.044 1.00 98.62 126 ALA A CA 1
ATOM 969 C C . ALA A 1 126 ? 2.566 8.253 2.815 1.00 98.62 126 ALA A C 1
ATOM 971 O O . ALA A 1 126 ? 3.171 9.299 2.616 1.00 98.62 126 ALA A O 1
ATOM 972 N N . TYR A 1 127 ? 2.591 7.251 1.932 1.00 98.69 127 TYR A N 1
ATOM 973 C CA . TYR A 1 127 ? 3.367 7.292 0.691 1.00 98.69 127 TYR A CA 1
ATOM 974 C C . TYR A 1 127 ? 2.968 8.472 -0.206 1.00 98.69 127 TYR A C 1
ATOM 976 O O . TYR A 1 127 ? 3.832 9.184 -0.716 1.00 98.69 127 TYR A O 1
ATOM 984 N N . GLN A 1 128 ? 1.664 8.733 -0.345 1.00 98.38 128 GLN A N 1
ATOM 985 C CA . GLN A 1 128 ? 1.176 9.903 -1.076 1.00 98.38 128 GLN A CA 1
ATOM 986 C C . GLN A 1 128 ? 1.558 11.222 -0.395 1.00 98.38 128 GLN A C 1
ATOM 988 O O . GLN A 1 128 ? 1.902 12.186 -1.079 1.00 98.38 128 GLN A O 1
ATOM 993 N N . GLY A 1 129 ? 1.518 11.271 0.937 1.00 97.69 129 GLY A N 1
ATOM 994 C CA . GLY A 1 129 ? 1.939 12.432 1.716 1.00 97.69 129 GLY A CA 1
ATOM 995 C C . GLY A 1 129 ? 3.411 12.787 1.497 1.00 97.69 129 GLY A C 1
ATOM 996 O O . GLY A 1 129 ? 3.704 13.933 1.149 1.00 97.69 129 GLY A O 1
ATOM 997 N N . GLU A 1 130 ? 4.298 11.801 1.636 1.00 98.12 130 GLU A N 1
ATOM 998 C CA . GLU A 1 130 ? 5.757 11.964 1.562 1.00 98.12 130 GLU A CA 1
ATOM 999 C C . GLU A 1 130 ? 6.250 12.218 0.133 1.00 98.12 130 GLU A C 1
ATOM 1001 O O . GLU A 1 130 ? 7.039 13.128 -0.109 1.00 98.12 130 GLU A O 1
ATOM 1006 N N . TYR A 1 131 ? 5.750 11.451 -0.839 1.00 97.38 131 TYR A N 1
ATOM 1007 C CA . TYR A 1 131 ? 6.317 11.423 -2.192 1.00 97.38 131 TYR A CA 1
ATOM 1008 C C . TYR A 1 131 ? 5.450 12.093 -3.250 1.00 97.38 131 TYR A C 1
ATOM 1010 O O . TYR A 1 131 ? 5.855 12.168 -4.405 1.00 97.38 131 TYR A O 1
ATOM 1018 N N . LYS A 1 132 ? 4.249 12.561 -2.887 1.00 97.56 132 LYS A N 1
ATOM 1019 C CA . LYS A 1 132 ? 3.255 13.136 -3.817 1.00 97.56 132 LYS A CA 1
ATOM 1020 C C . LYS A 1 132 ? 2.867 12.192 -4.964 1.00 97.56 132 LYS A C 1
ATOM 1022 O O . LYS A 1 132 ? 2.320 12.625 -5.973 1.00 97.56 132 LYS A O 1
ATOM 1027 N N . LEU A 1 133 ? 3.097 10.893 -4.778 1.00 95.56 133 LEU A N 1
ATOM 1028 C CA . LEU A 1 133 ? 2.790 9.823 -5.721 1.00 95.56 133 LEU A CA 1
ATOM 1029 C C . LEU A 1 133 ? 1.780 8.869 -5.095 1.00 95.56 133 LEU A C 1
ATOM 1031 O O . LEU A 1 133 ? 1.855 8.555 -3.910 1.00 95.56 133 LEU A O 1
ATOM 1035 N N . ASN A 1 134 ? 0.837 8.368 -5.884 1.00 96.62 134 ASN A N 1
ATOM 1036 C CA . ASN A 1 134 ? -0.068 7.339 -5.396 1.00 96.62 134 ASN A CA 1
ATOM 1037 C C . ASN A 1 134 ? 0.658 5.983 -5.374 1.00 96.62 134 ASN A C 1
ATOM 1039 O O . ASN A 1 134 ? 1.177 5.551 -6.399 1.00 96.62 134 ASN A O 1
ATOM 1043 N N . LEU A 1 135 ? 0.673 5.289 -4.228 1.00 97.81 135 LEU A N 1
ATOM 1044 C CA . LEU A 1 135 ? 1.354 3.993 -4.100 1.00 97.81 135 LEU A CA 1
ATOM 1045 C C . LEU A 1 135 ? 0.809 2.938 -5.075 1.00 97.81 135 LEU A C 1
ATOM 1047 O O . LEU A 1 135 ? 1.569 2.137 -5.608 1.00 97.81 135 LEU A O 1
ATOM 1051 N N . ARG A 1 136 ? -0.501 2.941 -5.339 1.00 95.81 136 ARG A N 1
ATOM 1052 C CA . ARG A 1 136 ? -1.120 2.055 -6.331 1.00 95.81 136 ARG A CA 1
ATOM 1053 C C . ARG A 1 136 ? -0.551 2.309 -7.722 1.00 95.81 136 ARG A C 1
ATOM 1055 O O . ARG A 1 136 ? -0.231 1.359 -8.428 1.00 95.81 136 ARG A O 1
ATOM 1062 N N . ASP A 1 137 ? -0.451 3.572 -8.114 1.00 94.44 137 ASP A N 1
ATOM 1063 C CA . ASP A 1 137 ? 0.043 3.936 -9.439 1.00 94.44 137 ASP A CA 1
ATOM 1064 C C . ASP A 1 137 ? 1.542 3.670 -9.543 1.00 94.44 137 ASP A C 1
ATOM 1066 O O . ASP A 1 137 ? 1.986 3.130 -10.548 1.00 94.44 137 ASP A O 1
ATOM 1070 N N . GLN A 1 138 ? 2.293 3.917 -8.467 1.00 96.00 138 GLN A N 1
ATOM 1071 C CA . GLN A 1 138 ? 3.707 3.571 -8.392 1.00 96.00 138 GLN A CA 1
ATOM 1072 C C . GLN A 1 138 ? 3.932 2.070 -8.582 1.00 96.00 138 GLN A C 1
ATOM 1074 O O . GLN A 1 138 ? 4.748 1.671 -9.399 1.00 96.00 138 GLN A O 1
ATOM 1079 N N . LEU A 1 139 ? 3.202 1.225 -7.853 1.00 95.88 139 LEU A N 1
ATOM 1080 C CA . LEU A 1 139 ? 3.289 -0.225 -8.018 1.00 95.88 139 LEU A CA 1
ATOM 1081 C C . LEU A 1 139 ? 2.929 -0.641 -9.447 1.00 95.88 139 LEU A C 1
ATOM 1083 O O . LEU A 1 139 ? 3.556 -1.531 -9.997 1.00 95.88 139 LEU A O 1
ATOM 1087 N N . LYS A 1 140 ? 1.941 0.006 -10.067 1.00 93.38 140 LYS A N 1
ATOM 1088 C CA . LYS A 1 140 ? 1.552 -0.282 -11.451 1.00 93.38 140 LYS A CA 1
ATOM 1089 C C . LYS A 1 140 ? 2.619 0.125 -12.474 1.00 93.38 140 LYS A C 1
ATOM 1091 O O . LYS A 1 140 ? 2.725 -0.529 -13.505 1.00 93.38 140 LYS A O 1
ATOM 1096 N N . ASP A 1 141 ? 3.318 1.224 -12.224 1.00 93.00 141 ASP A N 1
ATOM 1097 C CA . ASP A 1 141 ? 4.364 1.755 -13.101 1.00 93.00 141 ASP A CA 1
ATOM 1098 C C . ASP A 1 141 ? 5.659 0.945 -12.991 1.00 93.00 141 ASP A C 1
ATOM 1100 O O . ASP A 1 141 ? 6.328 0.680 -13.985 1.00 93.00 141 ASP A O 1
ATOM 1104 N N . ARG A 1 142 ? 5.988 0.533 -11.766 1.00 94.00 142 ARG A N 1
ATOM 1105 C CA . ARG A 1 142 ? 7.270 -0.082 -11.430 1.00 94.00 142 ARG A CA 1
ATOM 1106 C C . ARG A 1 142 ? 7.277 -1.593 -11.529 1.00 94.00 142 ARG A C 1
ATOM 1108 O O . ARG A 1 142 ? 8.299 -2.147 -11.907 1.00 94.00 142 ARG A O 1
ATOM 1115 N N . PHE A 1 143 ? 6.163 -2.243 -11.201 1.00 93.75 143 PHE A N 1
ATOM 1116 C CA . PHE A 1 143 ? 6.102 -3.697 -11.171 1.00 93.75 143 PHE A CA 1
ATOM 1117 C C . PHE A 1 143 ? 5.495 -4.300 -12.430 1.00 93.75 143 PHE A C 1
ATOM 1119 O O . PHE A 1 143 ? 4.536 -3.788 -13.016 1.00 93.75 143 PHE A O 1
ATOM 1126 N N . ASP A 1 144 ? 6.018 -5.464 -12.789 1.00 90.00 144 ASP A N 1
ATOM 1127 C CA . ASP A 1 144 ? 5.442 -6.333 -13.791 1.00 90.00 144 ASP A CA 1
ATOM 1128 C C . ASP A 1 144 ? 4.190 -7.072 -13.276 1.00 90.00 144 ASP A C 1
ATOM 1130 O O . ASP A 1 144 ? 3.664 -6.867 -12.174 1.00 90.00 144 ASP A O 1
ATOM 1134 N N . LYS A 1 145 ? 3.647 -7.953 -14.118 1.00 87.50 145 LYS A N 1
ATOM 1135 C CA . LYS A 1 145 ? 2.402 -8.668 -13.820 1.00 87.50 145 LYS A CA 1
ATOM 1136 C C . LYS A 1 145 ? 2.530 -9.646 -12.650 1.00 87.50 145 LYS A C 1
ATOM 1138 O O . LYS A 1 145 ? 1.571 -9.772 -11.883 1.00 87.50 145 LYS A O 1
ATOM 1143 N N . ASP A 1 146 ? 3.640 -10.367 -12.540 1.00 89.69 146 ASP A N 1
ATOM 1144 C CA . ASP A 1 146 ? 3.831 -11.388 -11.507 1.00 89.69 146 ASP A CA 1
ATOM 1145 C C . ASP A 1 146 ? 4.170 -10.750 -10.160 1.00 89.69 146 ASP A C 1
ATOM 1147 O O . ASP A 1 146 ? 3.700 -11.198 -9.104 1.00 89.69 146 ASP A O 1
ATOM 1151 N N . GLU A 1 147 ? 4.870 -9.625 -10.200 1.00 94.94 147 GLU A N 1
ATOM 1152 C CA . GLU A 1 147 ? 5.174 -8.806 -9.039 1.00 94.94 147 GLU A CA 1
ATOM 1153 C C . GLU A 1 147 ? 3.909 -8.158 -8.456 1.00 94.94 147 GLU A C 1
ATOM 1155 O O . GLU A 1 147 ? 3.619 -8.293 -7.259 1.00 94.94 147 GLU A O 1
ATOM 1160 N N . ILE A 1 148 ? 3.063 -7.558 -9.306 1.00 94.38 148 ILE A N 1
ATOM 1161 C CA . ILE A 1 148 ? 1.739 -7.049 -8.906 1.00 94.38 148 ILE A CA 1
ATOM 1162 C C . ILE A 1 148 ? 0.884 -8.173 -8.310 1.00 94.38 148 ILE A C 1
ATOM 1164 O O . ILE A 1 148 ? 0.227 -7.989 -7.280 1.00 94.38 148 ILE A O 1
ATOM 1168 N N . LYS A 1 149 ? 0.887 -9.358 -8.930 1.00 92.31 149 LYS A N 1
AT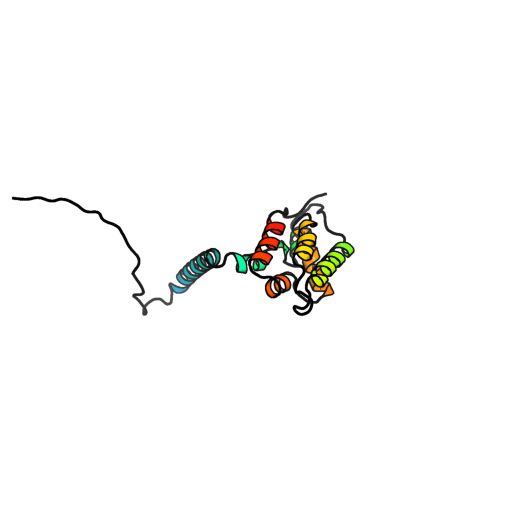OM 1169 C CA . LYS A 1 149 ? 0.133 -10.521 -8.441 1.00 92.31 149 LYS A CA 1
ATOM 1170 C C . LYS A 1 149 ? 0.601 -10.953 -7.052 1.00 92.31 149 LYS A C 1
ATOM 1172 O O . LYS A 1 149 ? -0.223 -11.371 -6.236 1.00 92.31 149 LYS A O 1
ATOM 1177 N N . THR A 1 150 ? 1.893 -10.836 -6.766 1.00 95.31 150 THR A N 1
ATOM 1178 C CA . THR A 1 150 ? 2.458 -11.143 -5.450 1.00 95.31 150 THR A CA 1
ATOM 1179 C C . THR A 1 150 ? 1.993 -10.146 -4.393 1.00 95.31 150 THR A C 1
ATOM 1181 O O . THR A 1 150 ? 1.511 -10.577 -3.342 1.00 95.31 150 THR A O 1
ATOM 1184 N N . VAL A 1 151 ? 2.020 -8.840 -4.685 1.00 97.00 151 VAL A N 1
ATOM 1185 C CA . VAL A 1 151 ? 1.475 -7.803 -3.787 1.00 97.00 151 VAL A CA 1
ATOM 1186 C C . VAL A 1 151 ? -0.004 -8.051 -3.491 1.00 97.00 151 VAL A C 1
ATOM 1188 O O . VAL A 1 151 ? -0.406 -8.104 -2.328 1.00 97.00 151 VAL A O 1
ATOM 1191 N N . LEU A 1 152 ? -0.812 -8.272 -4.531 1.00 94.94 152 LEU A N 1
ATOM 1192 C CA . LEU A 1 152 ? -2.245 -8.528 -4.381 1.00 94.94 152 LEU A CA 1
ATOM 1193 C C . LEU A 1 152 ? -2.521 -9.776 -3.539 1.00 94.94 152 LEU A C 1
ATOM 1195 O O . LEU A 1 152 ? -3.366 -9.730 -2.650 1.00 94.94 152 LEU A O 1
ATOM 1199 N N . ARG A 1 153 ? -1.772 -10.866 -3.747 1.00 94.94 153 ARG A N 1
ATOM 1200 C CA . ARG A 1 153 ? -1.913 -12.099 -2.957 1.00 94.94 153 ARG A CA 1
ATOM 1201 C C . ARG A 1 153 ? -1.607 -11.877 -1.474 1.00 94.94 153 ARG A C 1
ATOM 1203 O O . ARG A 1 153 ? -2.234 -12.507 -0.624 1.00 94.94 153 ARG A O 1
ATOM 1210 N N . ILE A 1 154 ? -0.637 -11.019 -1.152 1.00 97.19 154 ILE A N 1
ATOM 1211 C CA . ILE A 1 154 ? -0.332 -10.661 0.239 1.00 97.19 154 ILE A CA 1
ATOM 1212 C C . ILE A 1 154 ? -1.514 -9.891 0.838 1.00 97.19 154 ILE A C 1
ATOM 1214 O O . ILE A 1 154 ? -2.020 -10.287 1.885 1.00 97.19 154 ILE A O 1
ATOM 1218 N N . ILE A 1 155 ? -1.993 -8.849 0.150 1.00 96.81 155 ILE A N 1
ATOM 1219 C CA . ILE A 1 155 ? -3.098 -7.998 0.618 1.00 96.81 155 ILE A CA 1
ATOM 1220 C C . ILE A 1 155 ? -4.411 -8.782 0.751 1.00 96.81 155 ILE A C 1
ATOM 1222 O O . ILE A 1 155 ? -5.168 -8.564 1.694 1.00 96.81 155 ILE A O 1
ATOM 1226 N N . GLU A 1 156 ? -4.696 -9.707 -0.164 1.00 94.75 156 GLU A N 1
ATOM 1227 C CA . GLU A 1 156 ? -5.921 -10.515 -0.163 1.00 94.75 156 GLU A CA 1
ATOM 1228 C C . GLU A 1 156 ? -6.066 -11.362 1.108 1.00 94.75 156 GLU A C 1
ATOM 1230 O O . GLU A 1 156 ? -7.174 -11.539 1.611 1.00 94.75 156 GLU A O 1
ATOM 1235 N N . ARG A 1 157 ? -4.945 -11.829 1.668 1.00 95.88 157 ARG A N 1
ATOM 1236 C CA . ARG A 1 157 ? -4.913 -12.621 2.908 1.00 95.88 157 ARG A CA 1
ATOM 1237 C C . ARG A 1 157 ? -5.133 -11.786 4.167 1.00 95.88 157 ARG A C 1
ATOM 1239 O O . ARG A 1 157 ? -5.333 -12.353 5.239 1.00 95.88 157 ARG A O 1
ATOM 1246 N N . LEU A 1 158 ? -5.068 -10.460 4.062 1.00 96.12 158 LEU A N 1
ATOM 1247 C CA . LEU A 1 158 ? -5.249 -9.572 5.199 1.00 96.12 158 LEU A CA 1
ATOM 1248 C C . LEU A 1 158 ? -6.744 -9.387 5.509 1.00 96.12 158 LEU A C 1
ATOM 1250 O O . LEU A 1 158 ? -7.540 -9.125 4.597 1.00 96.12 158 LEU A O 1
ATOM 1254 N N . PRO A 1 159 ? -7.154 -9.454 6.790 1.00 96.94 159 PRO A N 1
ATOM 1255 C CA . PRO A 1 159 ? -8.513 -9.105 7.178 1.00 96.94 159 PRO A CA 1
ATOM 1256 C C . PRO A 1 159 ? -8.803 -7.633 6.852 1.00 96.94 159 PRO A C 1
ATOM 1258 O O . PRO A 1 159 ? -7.898 -6.803 6.754 1.00 96.94 159 PRO A O 1
ATOM 1261 N N . LYS A 1 160 ? -10.086 -7.281 6.701 1.00 95.75 160 LYS A N 1
ATOM 1262 C CA . LYS A 1 160 ? -10.496 -5.907 6.350 1.00 95.75 160 LYS A CA 1
ATOM 1263 C C . LYS A 1 160 ? -10.013 -4.866 7.362 1.00 95.75 160 LYS A C 1
ATOM 1265 O O . LYS A 1 160 ? -9.654 -3.767 6.952 1.00 95.75 160 LYS A O 1
ATOM 1270 N N . TYR A 1 161 ? -10.052 -5.219 8.642 1.00 95.69 161 TYR A N 1
ATOM 1271 C CA . TYR A 1 161 ? -9.623 -4.440 9.802 1.00 95.69 161 TYR A CA 1
ATOM 1272 C C . TYR A 1 161 ? -9.512 -5.388 11.004 1.00 95.69 161 TYR A C 1
ATOM 1274 O O . TYR A 1 161 ? -10.031 -6.508 10.966 1.00 95.69 161 TYR A O 1
ATOM 1282 N N . ARG A 1 162 ? -8.877 -4.933 12.086 1.00 94.31 162 ARG A N 1
ATOM 1283 C CA . ARG A 1 162 ? -8.855 -5.625 13.382 1.00 94.31 162 ARG A CA 1
ATOM 1284 C C . ARG A 1 162 ? -9.424 -4.718 14.461 1.00 94.31 162 ARG A C 1
ATOM 1286 O O . ARG A 1 162 ? -9.277 -3.504 14.378 1.00 94.31 162 ARG A O 1
ATOM 1293 N N . LYS A 1 163 ? -10.078 -5.309 15.453 1.00 92.56 163 LYS A N 1
ATOM 1294 C CA . LYS A 1 163 ? -10.601 -4.594 16.621 1.00 92.56 163 LYS A CA 1
ATOM 1295 C C . LYS A 1 163 ? -9.632 -4.750 17.795 1.00 92.56 163 LYS A C 1
ATOM 1297 O O . LYS A 1 163 ? -8.856 -5.709 17.792 1.00 92.56 163 LYS A O 1
ATOM 1302 N N . LEU A 1 164 ? -9.655 -3.790 18.720 1.00 80.25 164 LEU A N 1
ATOM 1303 C CA . LEU A 1 164 ? -9.040 -3.941 20.043 1.00 80.25 164 LEU A CA 1
ATOM 1304 C C . LEU A 1 164 ? -9.795 -4.978 20.880 1.00 80.25 164 LEU A C 1
ATOM 1306 O O . LEU A 1 164 ? -11.029 -5.091 20.689 1.00 80.25 164 LEU A O 1
#

Foldseek 3Di:
DDDDDDDDDDDDPDDDDDDDDPDDPPCVVVVVVVVCVVCVVVCCVVPVQVVLLVVLLLLALCLLVVVVVVDPAAFDEDDLVLLLVLLVQQVVQQDDVVVPGGNLVSNLVSLLVDAASSHSSSNQNSNCVPPVDGPSVVCVVRDDRVSSVSSSVSHVPHHHTDGD

Secondary structure (DSSP, 8-state):
---------------------SS-SSSHHHHHHHHHHHHHHHHHHH-TTHHHHHH-GGGSTTHHHHHHHH--S-B----HHHHHHHHHHHHHHS--GGGT---HHHHHHHHHH--SHHHHHHHHHHHHHHHSS-HHHHHHHH--HHHHHHHHHHHHTS-S--B-